Protein AF-A0A829YKH6-F1 (afdb_monomer_lite)

pLDDT: mean 84.53, std 10.65, range [52.25, 95.56]

Radius of gyration: 17.54 Å; chains: 1; bounding box: 49×30×47 Å

Sequence (94 aa):
MNGCYLWCSTPSVANSCHFWWILSYDHAYQGHAQVAEIWNKAIQEDIDVLEAIQRSIDWSMDRVEGREMLVAADRPVAAIRRMLSKAVEAERTT

Organism: NCBI:txid2695856

Foldseek 3Di:
DDKDKDWDWA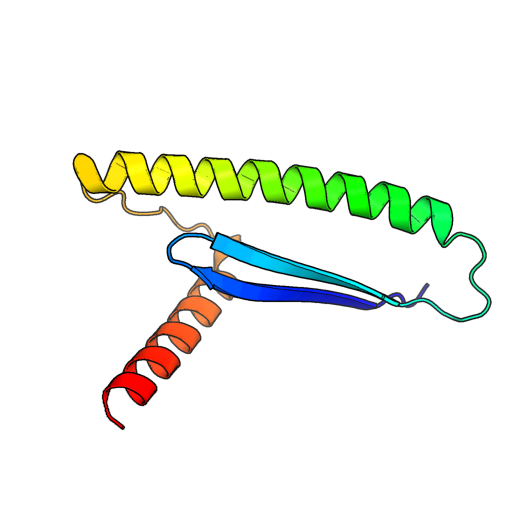DDDPPDTDIDIDIDDDPPDPCVVVVVVVVVVVVVVVVVVSVVVSVVVVVDVVPDPDDDDDDPVCVVVVVVVVVVVVVVVVVVVD

Secondary structure (DSSP, 8-state):
---EEEEEEEE-STT-EEEEEEEE--TT---HHHHHHHHHHHHHHHHHHHHHHHHHHHHHHTTS-------GGGHHHHHHHHHHHHHHHHHHT-

Structure (mmCIF, N/CA/C/O backbone):
data_AF-A0A829YKH6-F1
#
_entry.id   AF-A0A829YKH6-F1
#
loop_
_atom_site.group_PDB
_atom_site.id
_atom_site.type_symbol
_atom_site.label_atom_id
_atom_site.label_alt_id
_atom_site.label_comp_id
_atom_site.label_asym_id
_atom_site.label_entity_id
_atom_site.label_seq_id
_atom_site.pdbx_PDB_ins_code
_atom_site.Cartn_x
_atom_site.Cartn_y
_atom_site.Cartn_z
_atom_site.occupancy
_atom_site.B_iso_or_equiv
_atom_site.auth_seq_id
_atom_site.auth_comp_id
_atom_site.auth_asym_id
_atom_site.auth_atom_id
_atom_site.pdbx_PDB_model_num
ATOM 1 N N . MET A 1 1 ? 16.970 -10.872 -13.151 1.00 52.25 1 MET A N 1
ATOM 2 C CA . MET A 1 1 ? 16.987 -9.464 -12.713 1.00 52.25 1 MET A CA 1
ATOM 3 C C . MET A 1 1 ? 16.585 -9.482 -11.251 1.00 52.25 1 MET A C 1
ATOM 5 O O . MET A 1 1 ? 15.438 -9.806 -10.975 1.00 52.25 1 MET A O 1
ATOM 9 N N . ASN A 1 2 ? 17.528 -9.284 -10.328 1.00 54.06 2 ASN A N 1
ATOM 10 C CA . ASN A 1 2 ? 17.237 -9.324 -8.893 1.00 54.06 2 ASN A CA 1
ATOM 11 C C . ASN A 1 2 ? 16.942 -7.900 -8.429 1.00 54.06 2 ASN A C 1
ATOM 13 O O . ASN A 1 2 ? 17.825 -7.194 -7.961 1.00 54.06 2 ASN A O 1
ATOM 17 N N . GLY A 1 3 ? 15.705 -7.458 -8.645 1.00 61.38 3 GLY A N 1
ATOM 18 C CA . GLY A 1 3 ? 15.217 -6.216 -8.059 1.00 61.38 3 GLY A CA 1
ATOM 19 C C . GLY A 1 3 ? 14.560 -6.500 -6.716 1.00 61.38 3 GLY A C 1
ATOM 20 O O . GLY A 1 3 ? 13.808 -7.469 -6.600 1.00 61.38 3 GLY A O 1
ATOM 21 N N . CYS A 1 4 ? 14.840 -5.678 -5.709 1.00 65.62 4 CYS A N 1
ATOM 22 C CA . CYS A 1 4 ? 14.079 -5.671 -4.464 1.00 65.62 4 CYS A CA 1
ATOM 23 C C . CYS A 1 4 ? 13.243 -4.391 -4.397 1.00 65.62 4 CYS A C 1
ATOM 25 O O . CYS A 1 4 ? 13.713 -3.305 -4.757 1.00 65.62 4 CYS A O 1
ATOM 27 N N . TYR A 1 5 ? 12.008 -4.545 -3.935 1.00 73.19 5 TYR A N 1
ATOM 28 C CA . TYR A 1 5 ? 11.055 -3.464 -3.750 1.00 73.19 5 TYR A CA 1
ATOM 29 C C . TYR A 1 5 ? 10.792 -3.329 -2.262 1.00 73.19 5 TYR A C 1
ATOM 31 O O . TYR A 1 5 ? 10.507 -4.318 -1.585 1.00 73.19 5 TYR A O 1
ATOM 39 N N . LEU A 1 6 ? 10.892 -2.106 -1.760 1.00 80.44 6 LEU A N 1
ATOM 40 C CA . LEU A 1 6 ? 10.498 -1.790 -0.398 1.00 80.44 6 LEU A CA 1
ATOM 41 C C . LEU A 1 6 ? 9.314 -0.842 -0.449 1.00 80.44 6 LEU A C 1
ATOM 43 O O . LEU A 1 6 ? 9.391 0.191 -1.109 1.00 80.44 6 LEU A O 1
ATOM 47 N N . TRP A 1 7 ? 8.252 -1.199 0.267 1.00 85.25 7 TRP A N 1
ATOM 48 C CA . TRP A 1 7 ? 7.079 -0.364 0.496 1.00 85.25 7 TRP A CA 1
ATOM 49 C C . TRP A 1 7 ? 6.963 -0.073 1.982 1.00 85.25 7 TRP A C 1
ATOM 51 O O . TRP A 1 7 ? 7.058 -0.981 2.810 1.00 85.25 7 TRP A O 1
ATOM 61 N N . CYS A 1 8 ? 6.778 1.197 2.317 1.00 89.56 8 CYS A N 1
ATOM 62 C CA . CYS A 1 8 ? 6.641 1.641 3.692 1.00 89.56 8 CYS A CA 1
ATOM 63 C C . CYS A 1 8 ? 5.579 2.732 3.778 1.00 89.56 8 CYS A C 1
ATOM 65 O O . CYS A 1 8 ? 5.631 3.721 3.048 1.00 89.56 8 CYS A O 1
ATOM 67 N N . SER A 1 9 ? 4.634 2.559 4.696 1.00 90.06 9 SER A N 1
ATOM 68 C CA . SER A 1 9 ? 3.662 3.585 5.052 1.00 90.06 9 SER A CA 1
ATOM 69 C C . SER A 1 9 ? 3.929 4.067 6.470 1.00 90.06 9 SER A C 1
ATOM 71 O O . SER A 1 9 ? 3.964 3.255 7.398 1.00 90.06 9 SER A O 1
ATOM 73 N N . THR A 1 10 ? 4.045 5.377 6.648 1.00 91.44 10 THR A N 1
ATOM 74 C CA . THR A 1 10 ? 4.170 5.993 7.972 1.00 91.44 10 THR A CA 1
ATOM 75 C C . THR A 1 10 ? 2.900 6.781 8.269 1.00 91.44 10 THR A C 1
ATOM 77 O O . THR A 1 10 ? 2.587 7.694 7.499 1.00 91.44 10 THR A O 1
ATOM 80 N N . PRO A 1 11 ? 2.159 6.471 9.348 1.00 88.88 11 PRO A N 1
ATOM 81 C CA . PRO A 1 11 ? 1.002 7.269 9.749 1.00 88.88 11 PRO A CA 1
ATOM 82 C C . PRO A 1 11 ? 1.390 8.743 9.938 1.00 88.88 11 PRO A C 1
ATOM 84 O O . PRO A 1 11 ? 2.439 9.025 10.517 1.00 88.88 11 PRO A O 1
ATOM 87 N N . SER A 1 12 ? 0.567 9.676 9.451 1.00 90.50 12 SER A N 1
ATOM 88 C CA . SER A 1 12 ? 0.809 11.124 9.588 1.00 90.50 12 SER A CA 1
ATOM 89 C C . SER A 1 12 ? -0.253 11.791 10.466 1.00 90.50 12 SER A C 1
ATOM 91 O O . SER A 1 12 ? 0.068 12.337 11.519 1.00 90.50 12 SER A O 1
ATOM 93 N N . VAL A 1 13 ? -1.524 11.693 10.076 1.00 86.06 13 VAL A N 1
ATOM 94 C CA . VAL A 1 13 ? -2.700 12.031 10.896 1.00 86.06 13 VAL A CA 1
ATOM 95 C C . VAL A 1 13 ? -3.752 10.928 10.768 1.00 86.06 13 VAL A C 1
ATOM 97 O O . VAL A 1 13 ? -3.575 9.988 9.992 1.00 86.06 13 VAL A O 1
ATOM 100 N N . ALA A 1 14 ? -4.852 11.023 11.520 1.00 80.25 14 ALA A N 1
ATOM 101 C CA . ALA A 1 14 ? -5.955 10.070 11.408 1.00 80.25 14 ALA A CA 1
ATOM 102 C C . ALA A 1 14 ? -6.374 9.892 9.935 1.00 80.25 14 ALA A C 1
ATOM 104 O O . ALA A 1 14 ? -6.570 10.875 9.222 1.00 80.25 14 ALA A O 1
ATOM 105 N N . ASN A 1 15 ? -6.472 8.636 9.492 1.00 83.06 15 ASN A N 1
ATOM 106 C CA . ASN A 1 15 ? -6.870 8.234 8.137 1.00 83.06 15 ASN A CA 1
ATOM 107 C C . ASN A 1 15 ? -5.958 8.733 6.999 1.00 83.06 15 ASN A C 1
ATOM 109 O O . ASN A 1 15 ? -6.382 8.789 5.847 1.00 83.06 15 ASN A O 1
ATOM 113 N N . SER A 1 16 ? -4.698 9.075 7.285 1.00 88.75 16 SER A N 1
ATOM 114 C CA . SER A 1 16 ? -3.709 9.364 6.240 1.00 88.75 16 SER A CA 1
ATOM 115 C C . SER A 1 16 ? -2.311 8.875 6.611 1.00 88.75 16 SER A C 1
ATOM 117 O O . SER A 1 16 ? -1.972 8.661 7.779 1.00 88.75 16 SER A O 1
ATOM 119 N N . CYS A 1 17 ? -1.483 8.675 5.590 1.00 92.75 17 CYS A N 1
ATOM 120 C CA . CYS A 1 17 ? -0.105 8.249 5.759 1.00 92.75 17 CYS A CA 1
ATOM 121 C C . CYS A 1 17 ? 0.792 8.862 4.684 1.00 92.75 17 CYS A C 1
ATOM 123 O O . CYS A 1 17 ? 0.335 9.261 3.613 1.00 92.75 17 CYS A O 1
ATOM 125 N N . HIS A 1 18 ? 2.088 8.912 4.971 1.00 92.25 18 HIS A N 1
ATOM 126 C CA . HIS A 1 18 ? 3.100 9.053 3.937 1.00 92.25 18 HIS A CA 1
ATOM 127 C C . HIS A 1 18 ? 3.395 7.679 3.348 1.00 92.25 18 HIS A C 1
ATOM 129 O O . HIS A 1 18 ? 3.662 6.741 4.101 1.00 92.25 18 HIS A O 1
ATOM 135 N N . PHE A 1 19 ? 3.384 7.580 2.022 1.00 88.69 19 PHE A N 1
ATOM 136 C CA . PHE A 1 19 ? 3.742 6.365 1.302 1.00 88.69 19 PHE A CA 1
ATOM 137 C C . PHE A 1 19 ? 5.122 6.519 0.660 1.00 88.69 19 PHE A C 1
ATOM 139 O O . PHE A 1 19 ? 5.360 7.445 -0.116 1.00 88.69 19 PHE A O 1
ATOM 146 N N . TRP A 1 20 ? 6.027 5.603 0.990 1.00 88.62 20 TRP A N 1
ATOM 147 C CA . TRP A 1 20 ? 7.399 5.569 0.500 1.00 88.62 20 TRP A CA 1
ATOM 148 C C . TRP A 1 20 ? 7.641 4.265 -0.243 1.00 88.62 20 TRP A C 1
ATOM 150 O O . TRP A 1 20 ? 7.312 3.183 0.254 1.00 88.62 20 TRP A O 1
ATOM 160 N N . TRP A 1 21 ? 8.289 4.359 -1.399 1.00 87.56 21 TRP A N 1
ATOM 161 C CA . TRP A 1 21 ? 8.735 3.192 -2.141 1.00 87.56 21 TRP A CA 1
ATOM 162 C C . TRP A 1 21 ? 10.185 3.345 -2.586 1.00 87.56 21 TRP A C 1
ATOM 164 O O . TRP A 1 21 ? 10.655 4.442 -2.886 1.00 87.56 21 TRP A O 1
ATOM 174 N N . ILE A 1 22 ? 10.899 2.223 -2.606 1.00 86.50 22 ILE A N 1
ATOM 175 C CA . ILE A 1 22 ? 12.269 2.142 -3.105 1.00 86.50 22 ILE A CA 1
ATOM 176 C C . ILE A 1 22 ? 12.328 1.024 -4.130 1.00 86.50 22 ILE A C 1
ATOM 178 O O . ILE A 1 22 ? 11.939 -0.114 -3.859 1.00 86.50 22 ILE A O 1
ATOM 182 N N . LEU A 1 23 ? 12.863 1.364 -5.295 1.00 85.25 23 LEU A N 1
ATOM 183 C CA . LEU A 1 23 ? 13.223 0.421 -6.334 1.00 85.25 23 LEU A CA 1
ATOM 184 C C . LEU A 1 23 ? 14.737 0.226 -6.308 1.00 85.25 23 LEU A C 1
ATOM 186 O O . LEU A 1 23 ? 15.490 1.164 -6.559 1.00 85.25 23 LEU A O 1
ATOM 190 N N . SER A 1 24 ? 15.175 -0.996 -6.018 1.00 84.75 24 SER A N 1
ATOM 191 C CA . SER A 1 24 ? 16.587 -1.373 -6.095 1.00 84.75 24 SER A CA 1
ATOM 192 C C . SER A 1 24 ? 16.824 -2.308 -7.276 1.00 84.75 24 SER A C 1
ATOM 194 O O . SER A 1 24 ? 16.033 -3.215 -7.532 1.00 84.75 24 SER A O 1
ATOM 196 N N . TYR A 1 25 ? 17.909 -2.074 -8.008 1.00 84.00 25 TYR A N 1
ATOM 197 C CA . TYR A 1 25 ? 18.345 -2.881 -9.144 1.00 84.00 25 TYR A CA 1
ATOM 198 C C . TYR A 1 25 ? 19.870 -2.946 -9.186 1.00 84.00 25 TYR A C 1
ATOM 200 O O . TYR A 1 25 ? 20.562 -2.089 -8.632 1.00 84.00 25 TYR A O 1
ATOM 208 N N . ASP A 1 26 ? 20.387 -3.961 -9.875 1.00 86.50 26 ASP A N 1
ATOM 209 C CA . ASP A 1 26 ? 21.816 -4.090 -10.144 1.00 86.50 26 ASP A CA 1
ATOM 210 C C . ASP A 1 26 ? 22.335 -2.845 -10.879 1.00 86.50 26 ASP A C 1
ATOM 212 O O . ASP A 1 26 ? 21.714 -2.370 -11.830 1.00 86.50 26 ASP A O 1
ATOM 216 N N . HIS A 1 27 ? 23.512 -2.349 -10.489 1.00 79.81 27 HIS A N 1
ATOM 217 C CA . HIS A 1 27 ? 24.104 -1.118 -11.033 1.00 79.81 27 HIS A CA 1
ATOM 218 C C . HIS A 1 27 ? 24.214 -1.105 -12.572 1.00 79.81 27 HIS A C 1
ATOM 220 O O . HIS A 1 27 ? 24.145 -0.052 -13.198 1.00 79.81 27 HIS A O 1
ATOM 226 N N . ALA A 1 28 ? 24.392 -2.267 -13.207 1.00 84.38 28 ALA A N 1
ATOM 227 C CA . ALA A 1 28 ? 24.519 -2.369 -14.661 1.00 84.38 28 ALA A CA 1
ATOM 228 C C . ALA A 1 28 ? 23.178 -2.260 -15.415 1.00 84.38 28 ALA A C 1
ATOM 230 O O . ALA A 1 28 ? 23.173 -2.203 -16.647 1.00 84.38 28 ALA A O 1
ATOM 231 N N . TYR A 1 29 ? 22.042 -2.255 -14.711 1.00 83.44 29 TYR A N 1
ATOM 232 C CA . TYR A 1 29 ? 20.724 -2.27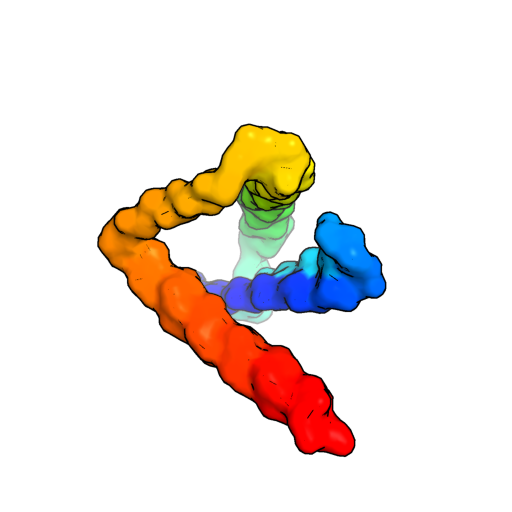1 -15.329 1.00 83.44 29 TYR A CA 1
ATOM 233 C C . TYR A 1 29 ? 20.373 -0.934 -15.998 1.00 83.44 29 TYR A C 1
ATOM 235 O O . TYR A 1 29 ? 20.289 0.105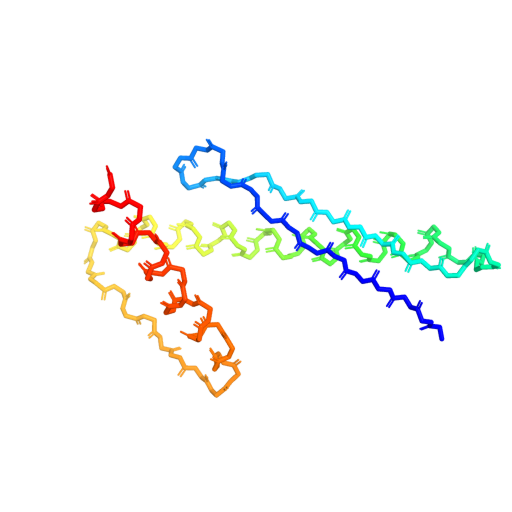 -15.352 1.00 83.44 29 TYR A O 1
ATOM 243 N N . GLN A 1 30 ? 20.116 -0.979 -17.307 1.00 84.88 30 GLN A N 1
ATOM 244 C CA . GLN A 1 30 ? 19.853 0.209 -18.134 1.00 84.88 30 GLN A CA 1
ATOM 245 C C . GLN A 1 30 ? 18.359 0.561 -18.257 1.00 84.88 30 GLN A C 1
ATOM 247 O O . GLN A 1 30 ? 18.014 1.641 -18.721 1.00 84.88 30 GLN A O 1
ATOM 252 N N . GLY A 1 31 ? 17.447 -0.329 -17.850 1.00 84.00 31 GLY A N 1
ATOM 253 C CA . GLY A 1 31 ? 15.997 -0.132 -18.002 1.00 84.00 31 GLY A CA 1
ATOM 254 C C . GLY A 1 31 ? 15.324 0.574 -16.822 1.00 84.00 31 GLY A C 1
ATOM 255 O O . GLY A 1 31 ? 14.120 0.416 -16.621 1.00 84.00 31 GLY A O 1
ATOM 256 N N . HIS A 1 32 ? 16.079 1.302 -15.996 1.00 82.81 32 HIS A N 1
ATOM 257 C CA . HIS A 1 32 ? 15.575 1.873 -14.743 1.00 82.81 32 HIS A CA 1
ATOM 258 C C . HIS A 1 32 ? 14.418 2.861 -14.954 1.00 82.81 32 HIS A C 1
ATOM 260 O O . HIS A 1 32 ? 13.459 2.840 -14.188 1.00 82.81 32 HIS A O 1
ATOM 266 N N . ALA A 1 33 ? 14.467 3.682 -16.010 1.00 84.25 33 ALA A N 1
ATOM 267 C CA . ALA A 1 33 ? 13.428 4.672 -16.298 1.00 84.25 33 ALA A CA 1
ATOM 268 C C . ALA A 1 33 ? 12.085 4.014 -16.653 1.00 84.25 33 ALA A C 1
ATOM 270 O O . ALA A 1 33 ? 11.057 4.366 -16.083 1.00 84.25 33 ALA A O 1
ATOM 271 N N . GLN A 1 34 ? 12.110 3.005 -17.529 1.00 86.81 34 GLN A N 1
ATOM 272 C CA . GLN A 1 34 ? 10.909 2.264 -17.924 1.00 86.81 34 GLN A CA 1
ATOM 273 C C . GLN A 1 34 ? 10.290 1.518 -16.736 1.00 86.81 34 GLN A C 1
ATOM 275 O O . GLN A 1 34 ? 9.074 1.507 -16.564 1.00 86.81 34 GLN A O 1
ATOM 280 N N . VAL A 1 35 ? 11.126 0.897 -15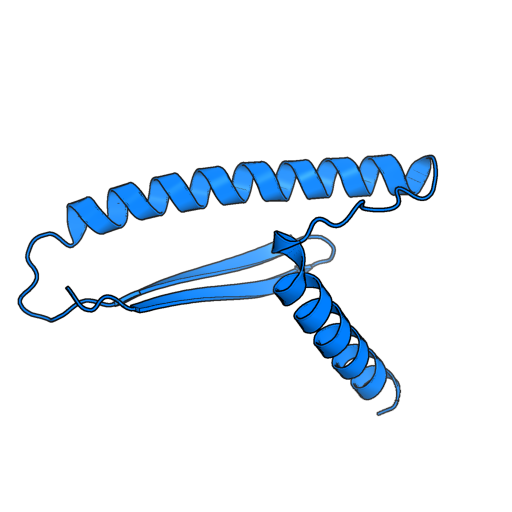.899 1.00 83.88 35 VAL A N 1
ATOM 281 C CA . VAL A 1 35 ? 10.651 0.186 -14.707 1.00 83.88 35 VAL A CA 1
ATOM 282 C C . VAL A 1 35 ? 10.029 1.168 -13.715 1.00 83.88 35 VAL A C 1
ATOM 284 O O . VAL A 1 35 ? 8.932 0.908 -13.233 1.00 83.88 35 VAL A O 1
ATOM 287 N N . ALA A 1 36 ? 10.665 2.315 -13.461 1.00 84.06 36 ALA A N 1
ATOM 288 C CA . ALA A 1 36 ? 10.105 3.347 -12.591 1.00 84.06 36 ALA A CA 1
ATOM 289 C C . ALA A 1 36 ? 8.745 3.866 -13.092 1.00 84.06 36 ALA A C 1
ATOM 291 O O . ALA A 1 36 ? 7.844 4.067 -12.285 1.00 84.06 36 ALA A O 1
ATOM 292 N N . GLU A 1 37 ? 8.561 4.040 -14.403 1.00 88.44 37 GLU A N 1
ATOM 293 C CA . GLU A 1 37 ? 7.280 4.468 -14.983 1.00 88.44 37 GLU A CA 1
ATOM 294 C C . GLU A 1 37 ? 6.157 3.446 -14.747 1.00 88.44 37 GLU A C 1
ATOM 296 O O . GLU A 1 37 ? 5.084 3.809 -14.263 1.00 88.44 37 GLU A O 1
ATOM 301 N N . ILE A 1 38 ? 6.416 2.162 -15.021 1.00 86.56 38 ILE A N 1
ATOM 302 C CA . ILE A 1 38 ? 5.450 1.078 -14.778 1.00 86.56 38 ILE A CA 1
ATOM 303 C C . ILE A 1 38 ? 5.078 1.019 -13.291 1.00 86.56 38 ILE A C 1
ATOM 305 O O . ILE A 1 38 ? 3.900 0.891 -12.956 1.00 86.56 38 ILE A O 1
ATOM 309 N N . TRP A 1 39 ? 6.064 1.156 -12.401 1.00 85.81 39 TRP A N 1
ATOM 310 C CA . TRP A 1 39 ? 5.825 1.147 -10.958 1.00 85.81 39 TRP A CA 1
ATOM 311 C C . TRP A 1 39 ? 5.041 2.353 -10.471 1.00 85.81 39 TRP A C 1
ATOM 313 O O . TRP A 1 39 ? 4.117 2.176 -9.686 1.00 85.81 39 TRP A O 1
ATOM 323 N N . ASN A 1 40 ? 5.347 3.556 -10.958 1.00 87.62 40 ASN A N 1
ATOM 324 C CA . ASN A 1 40 ? 4.572 4.749 -10.620 1.00 87.62 40 ASN A CA 1
ATOM 325 C C . ASN A 1 40 ? 3.099 4.581 -10.997 1.00 87.62 40 ASN A C 1
ATOM 327 O O . ASN A 1 40 ? 2.224 4.968 -10.228 1.00 87.62 40 ASN A O 1
ATOM 331 N N . LYS A 1 41 ? 2.823 3.961 -12.149 1.00 90.38 41 LYS A N 1
ATOM 332 C CA . LYS A 1 41 ? 1.451 3.673 -12.562 1.00 90.38 41 LYS A CA 1
ATOM 333 C C . LYS A 1 41 ? 0.765 2.673 -11.626 1.00 90.38 41 LYS A C 1
ATOM 335 O O . LYS A 1 41 ? -0.334 2.954 -11.166 1.00 90.38 41 LYS A O 1
ATOM 340 N N . ALA A 1 42 ? 1.416 1.552 -11.315 1.00 87.62 42 ALA A N 1
ATOM 341 C CA . ALA A 1 42 ? 0.861 0.549 -10.403 1.00 87.62 42 ALA A CA 1
ATOM 342 C C . ALA A 1 42 ? 0.602 1.125 -8.998 1.00 87.62 42 ALA A C 1
ATOM 344 O O . ALA A 1 42 ? -0.443 0.883 -8.410 1.00 87.62 42 ALA A O 1
ATOM 345 N N . ILE A 1 43 ? 1.521 1.953 -8.492 1.00 88.69 43 ILE A N 1
ATOM 346 C CA . ILE A 1 43 ? 1.376 2.625 -7.195 1.00 88.69 43 ILE A CA 1
ATOM 347 C C . ILE A 1 43 ? 0.198 3.599 -7.209 1.00 88.69 43 ILE A C 1
ATOM 349 O O . ILE A 1 43 ? -0.532 3.678 -6.225 1.00 88.69 43 ILE A O 1
ATOM 353 N N . GLN A 1 44 ? -0.008 4.331 -8.306 1.00 90.50 44 GLN A N 1
ATOM 354 C CA . GLN A 1 44 ? -1.160 5.222 -8.417 1.00 90.50 44 GLN A CA 1
ATOM 355 C C . GLN A 1 44 ? -2.480 4.440 -8.403 1.00 90.50 44 GLN A C 1
ATOM 357 O O . GLN A 1 44 ? -3.411 4.839 -7.712 1.00 90.50 44 GLN A O 1
ATOM 362 N N . GLU A 1 45 ? -2.543 3.307 -9.108 1.00 93.44 45 GLU A N 1
ATOM 363 C CA . GLU A 1 45 ? -3.713 2.421 -9.087 1.00 93.44 45 GLU A CA 1
ATOM 364 C C . GLU A 1 45 ? -3.985 1.879 -7.668 1.00 93.44 45 GLU A C 1
ATOM 366 O O . GLU A 1 45 ? -5.132 1.887 -7.217 1.00 93.44 45 GLU A O 1
ATOM 371 N N . ASP A 1 46 ? -2.941 1.488 -6.928 1.00 90.81 46 ASP A N 1
ATOM 372 C CA . ASP A 1 46 ? -3.060 1.052 -5.531 1.00 90.81 46 ASP A CA 1
ATOM 373 C C . ASP A 1 46 ? -3.558 2.181 -4.611 1.00 90.81 46 ASP A C 1
ATOM 375 O O . ASP A 1 46 ? -4.434 1.952 -3.772 1.00 90.81 46 ASP A O 1
ATOM 379 N N . ILE A 1 47 ? -3.047 3.410 -4.771 1.00 91.38 47 ILE A N 1
ATOM 380 C CA . ILE A 1 47 ? -3.500 4.584 -4.005 1.00 91.38 47 ILE A CA 1
ATOM 381 C C . ILE A 1 47 ? -4.998 4.812 -4.220 1.00 91.38 47 ILE A C 1
ATOM 383 O O . ILE A 1 47 ? -5.739 4.945 -3.244 1.00 91.38 47 ILE A O 1
ATOM 387 N N . ASP A 1 48 ? -5.462 4.796 -5.470 1.00 94.31 48 ASP A N 1
ATOM 388 C CA . ASP A 1 48 ? -6.867 5.050 -5.799 1.00 94.31 48 ASP A CA 1
ATOM 389 C C . ASP A 1 48 ? -7.802 4.017 -5.135 1.00 94.31 48 ASP A C 1
ATOM 391 O O . ASP A 1 48 ? -8.877 4.364 -4.624 1.00 94.31 48 ASP A O 1
ATOM 395 N N . VAL A 1 49 ? -7.380 2.746 -5.093 1.00 93.94 49 VAL A N 1
ATOM 396 C CA . VAL A 1 49 ? -8.104 1.659 -4.415 1.00 93.94 49 VAL A CA 1
ATOM 397 C C . VAL A 1 49 ? -8.115 1.862 -2.900 1.00 93.94 49 VAL A C 1
ATOM 399 O O . VAL A 1 49 ? -9.173 1.749 -2.277 1.00 93.94 49 VAL A O 1
ATOM 402 N N . LEU A 1 50 ? -6.971 2.188 -2.294 1.00 91.31 50 LEU A N 1
ATOM 403 C CA . LEU A 1 50 ? -6.862 2.409 -0.850 1.00 91.31 50 LEU A CA 1
ATOM 404 C C . LEU A 1 50 ? -7.711 3.597 -0.388 1.00 91.31 50 LEU A C 1
ATOM 406 O O . LEU A 1 50 ? -8.409 3.502 0.623 1.00 91.31 50 LEU A O 1
ATOM 410 N N . GLU A 1 51 ? -7.732 4.689 -1.150 1.00 92.75 51 GLU A N 1
ATOM 411 C CA . GLU A 1 51 ? -8.608 5.821 -0.859 1.00 92.75 51 GLU A CA 1
ATOM 412 C C . GLU A 1 51 ? -10.091 5.457 -0.996 1.00 92.75 51 GLU A C 1
ATOM 414 O O . GLU A 1 51 ? -10.923 5.917 -0.213 1.00 92.75 51 GLU A O 1
ATOM 419 N N . ALA A 1 52 ? -10.452 4.625 -1.979 1.00 92.50 52 ALA A N 1
ATOM 420 C CA . ALA A 1 52 ? -11.821 4.139 -2.120 1.00 92.50 52 ALA A CA 1
ATOM 421 C C . ALA A 1 52 ? -12.241 3.270 -0.924 1.00 92.50 52 ALA A C 1
ATOM 423 O O . ALA A 1 52 ? -13.362 3.417 -0.430 1.00 92.50 52 ALA A O 1
ATOM 424 N N . ILE A 1 53 ? -11.337 2.424 -0.422 1.00 89.50 53 ILE A N 1
ATOM 425 C CA . ILE A 1 53 ? -11.548 1.643 0.800 1.00 89.50 53 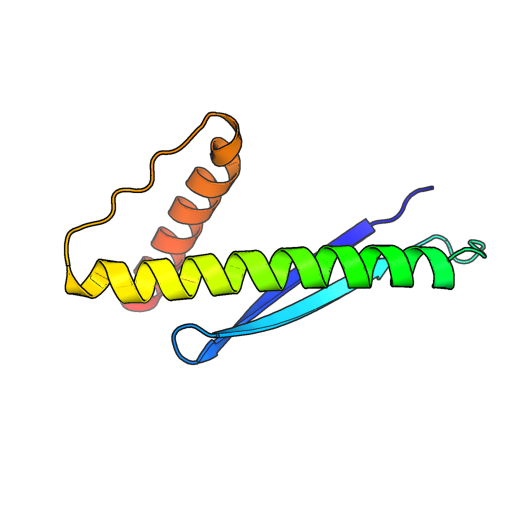ILE A CA 1
ATOM 426 C C . ILE A 1 53 ? -11.743 2.577 1.998 1.00 89.50 53 ILE A C 1
ATOM 428 O O . ILE A 1 53 ? -12.719 2.406 2.725 1.00 89.50 53 ILE A O 1
ATOM 432 N N . GLN A 1 54 ? -10.895 3.597 2.175 1.00 88.56 54 GLN A N 1
ATOM 433 C CA . GLN A 1 54 ? -11.044 4.561 3.271 1.00 88.56 54 GLN A CA 1
ATOM 434 C C . GLN A 1 54 ? -12.396 5.286 3.208 1.00 88.56 54 GLN A C 1
ATOM 436 O O . GLN A 1 54 ? -13.113 5.321 4.205 1.00 88.56 54 GLN A O 1
ATOM 441 N N . ARG A 1 55 ? -12.807 5.763 2.024 1.00 89.31 55 ARG A N 1
ATOM 442 C CA . ARG A 1 55 ? -14.135 6.372 1.817 1.00 89.31 55 ARG A CA 1
ATOM 443 C C . ARG A 1 55 ? -15.274 5.414 2.180 1.00 89.31 55 ARG A C 1
ATOM 445 O O . ARG A 1 55 ? -16.277 5.839 2.749 1.00 89.31 55 ARG A O 1
ATOM 452 N N . SER A 1 56 ? -15.133 4.127 1.861 1.00 86.44 56 SER A N 1
ATOM 453 C CA . SER A 1 56 ? -16.117 3.104 2.229 1.00 86.44 56 SER A CA 1
ATOM 454 C C . SER A 1 56 ? -16.149 2.843 3.736 1.00 86.44 56 SER A C 1
ATOM 456 O O . SER A 1 56 ? -17.232 2.651 4.288 1.00 86.44 56 SER A O 1
ATOM 458 N N . ILE A 1 57 ? -14.989 2.823 4.400 1.00 84.31 57 ILE A N 1
ATOM 459 C CA . ILE A 1 57 ? -14.887 2.667 5.855 1.00 84.31 57 ILE A CA 1
ATOM 460 C C . ILE A 1 57 ? -15.590 3.840 6.533 1.00 84.31 57 ILE A C 1
ATOM 462 O O . ILE A 1 57 ? -16.508 3.602 7.319 1.00 84.31 57 ILE A O 1
ATOM 466 N N . ASP A 1 58 ? -15.241 5.070 6.151 1.00 84.06 58 ASP A N 1
ATOM 467 C CA . ASP A 1 58 ? -15.832 6.297 6.690 1.00 84.06 58 ASP A CA 1
ATOM 468 C C . ASP A 1 58 ? -17.361 6.296 6.518 1.00 84.06 58 ASP A C 1
ATOM 470 O O . ASP A 1 58 ? -18.096 6.601 7.453 1.00 84.06 58 ASP A O 1
ATOM 474 N N . TRP A 1 59 ? -17.862 5.855 5.357 1.00 81.50 59 TRP A N 1
ATOM 475 C CA . TRP A 1 59 ? -19.302 5.730 5.105 1.00 81.50 59 TRP A CA 1
ATOM 476 C C . TRP A 1 59 ? -19.984 4.636 5.947 1.00 81.50 59 TRP A C 1
ATOM 478 O O . TRP A 1 59 ? -21.136 4.790 6.358 1.00 81.50 59 TRP A O 1
ATOM 488 N N . SER A 1 60 ? -19.297 3.516 6.194 1.00 73.75 60 SER A N 1
ATOM 489 C CA . SER A 1 60 ? -19.843 2.371 6.938 1.00 73.75 60 SER A CA 1
ATOM 490 C C . SER A 1 60 ? -19.877 2.583 8.452 1.00 73.75 60 SER A C 1
ATOM 492 O O . SER A 1 60 ? -20.816 2.114 9.103 1.00 73.75 60 SER A O 1
ATOM 494 N N . MET A 1 61 ? -18.908 3.325 9.006 1.00 63.75 61 MET A N 1
ATOM 495 C CA . MET A 1 61 ? -18.847 3.658 10.435 1.00 63.75 61 MET A CA 1
ATOM 496 C C . MET A 1 61 ? -20.117 4.369 10.915 1.00 63.75 61 MET A C 1
ATOM 498 O O . MET A 1 61 ? -20.524 4.191 12.062 1.00 63.75 61 MET A O 1
ATOM 502 N N . ASP A 1 62 ? -20.786 5.089 10.016 1.00 60.09 62 ASP A N 1
ATOM 503 C CA . ASP A 1 62 ? -22.027 5.798 10.303 1.00 60.09 62 ASP A CA 1
ATOM 504 C C . ASP A 1 62 ? -23.286 4.912 10.246 1.00 60.09 62 ASP A C 1
ATOM 506 O O . ASP A 1 62 ? -24.357 5.371 10.654 1.00 60.09 62 ASP A O 1
ATOM 510 N N . ARG A 1 63 ? -23.233 3.690 9.678 1.00 56.69 63 ARG A N 1
ATOM 511 C CA . ARG A 1 63 ? -24.467 3.037 9.188 1.00 56.69 63 ARG A CA 1
ATOM 512 C C . ARG A 1 63 ? -24.673 1.545 9.431 1.00 56.69 63 ARG A C 1
ATOM 514 O O . ARG A 1 63 ? -25.828 1.164 9.310 1.00 56.69 63 ARG A O 1
ATOM 521 N N . VAL A 1 64 ? -23.670 0.731 9.775 1.00 55.84 64 VAL A N 1
ATOM 522 C CA . VAL A 1 64 ? -23.758 -0.665 10.299 1.00 55.84 64 VAL A CA 1
ATOM 523 C C . VAL A 1 64 ? -22.335 -1.243 10.285 1.00 55.84 64 VAL A C 1
ATOM 525 O O . VAL A 1 64 ? -21.597 -0.967 9.345 1.00 55.84 64 VAL A O 1
ATOM 528 N N . GLU A 1 65 ? -21.954 -2.061 11.280 1.00 56.47 65 GLU A N 1
ATOM 529 C CA . GLU A 1 65 ? -20.673 -2.797 11.311 1.00 56.47 65 GLU A CA 1
ATOM 530 C C . GLU A 1 65 ? -20.433 -3.558 9.992 1.00 56.47 65 GLU A C 1
ATOM 532 O O . GLU A 1 65 ? -20.908 -4.682 9.797 1.00 56.47 65 GLU A O 1
ATOM 537 N N . GLY A 1 66 ? -19.681 -2.953 9.074 1.00 57.72 66 GLY A N 1
ATOM 538 C CA . GLY A 1 66 ? -19.200 -3.615 7.874 1.00 57.72 66 GLY A CA 1
ATOM 539 C C . GLY A 1 66 ? -18.201 -4.690 8.279 1.00 57.72 66 GLY A C 1
ATOM 540 O O . GLY A 1 66 ? -17.049 -4.394 8.584 1.00 57.72 66 GLY A O 1
ATOM 541 N N . ARG A 1 67 ? -18.633 -5.953 8.318 1.00 67.06 67 ARG A N 1
ATOM 542 C CA . ARG A 1 67 ? -17.709 -7.075 8.499 1.00 67.06 67 ARG A CA 1
ATOM 543 C C . ARG A 1 67 ? -17.025 -7.359 7.171 1.00 67.06 67 ARG A C 1
ATOM 545 O O . ARG A 1 67 ? -17.673 -7.778 6.216 1.00 67.06 67 ARG A O 1
ATOM 552 N N . GLU A 1 68 ? -15.716 -7.149 7.129 1.00 78.69 68 GLU A N 1
ATOM 553 C CA . GLU A 1 68 ? -14.879 -7.600 6.020 1.00 78.69 68 GLU A CA 1
ATOM 554 C C . GLU A 1 68 ? -15.015 -9.123 5.854 1.00 78.69 68 GLU A C 1
ATOM 556 O O . GLU A 1 68 ? -14.906 -9.882 6.824 1.00 78.69 68 GLU A O 1
ATOM 561 N N . MET A 1 69 ? -15.244 -9.581 4.623 1.00 86.06 69 MET A N 1
ATOM 562 C CA . MET A 1 69 ? -15.235 -11.004 4.295 1.00 86.06 69 MET A CA 1
ATOM 563 C C . MET A 1 69 ? -13.854 -11.380 3.765 1.00 86.06 69 MET A C 1
ATOM 565 O O . MET A 1 69 ? -13.470 -10.955 2.680 1.00 86.06 69 MET A O 1
ATOM 569 N N . LEU A 1 70 ? -13.115 -12.177 4.536 1.00 88.75 70 LEU A N 1
ATOM 570 C CA . LEU A 1 70 ? -11.763 -12.595 4.170 1.00 88.75 70 LEU A CA 1
ATOM 571 C C . LEU A 1 70 ? -11.782 -13.794 3.217 1.00 88.75 70 LEU A C 1
ATOM 573 O O . LEU A 1 70 ? -12.550 -14.744 3.400 1.00 88.75 70 LEU A O 1
ATOM 577 N N . VAL A 1 71 ? -10.868 -13.786 2.254 1.00 93.44 71 VAL A N 1
ATOM 578 C CA . VAL A 1 71 ? -10.584 -14.899 1.345 1.00 93.44 71 VAL A CA 1
ATOM 579 C C . VAL A 1 71 ? -9.249 -15.565 1.685 1.00 93.44 71 VAL A C 1
ATOM 581 O O . VAL A 1 71 ? -8.468 -15.096 2.512 1.00 93.44 71 VAL A O 1
ATOM 584 N N . ALA A 1 72 ? -8.952 -16.701 1.047 1.00 93.44 72 ALA A N 1
ATOM 585 C CA . ALA A 1 72 ? -7.733 -17.462 1.331 1.00 93.44 72 ALA A CA 1
ATOM 586 C C . ALA A 1 72 ? -6.434 -16.660 1.102 1.00 93.44 72 ALA A C 1
ATOM 588 O O . ALA A 1 72 ? -5.438 -16.922 1.780 1.00 93.44 72 ALA A O 1
ATOM 589 N N . ALA A 1 73 ? -6.453 -15.687 0.185 1.00 94.19 73 ALA A N 1
ATOM 590 C CA . ALA A 1 73 ? -5.324 -14.802 -0.092 1.00 94.19 73 ALA A CA 1
ATOM 591 C C . ALA A 1 73 ? -5.021 -13.826 1.063 1.00 94.19 73 ALA A C 1
ATOM 593 O O . ALA A 1 73 ? -3.877 -13.408 1.207 1.00 94.19 73 ALA A O 1
ATOM 594 N N . ASP A 1 74 ? -5.986 -13.551 1.948 1.00 93.62 74 ASP A N 1
ATOM 595 C CA . ASP A 1 74 ? -5.843 -12.567 3.033 1.00 93.62 74 ASP A CA 1
ATOM 596 C C . ASP A 1 74 ? -5.131 -13.123 4.271 1.00 93.62 74 ASP A C 1
ATOM 598 O O . ASP A 1 74 ? -4.957 -12.427 5.274 1.00 93.62 74 ASP A O 1
ATOM 602 N N . ARG A 1 75 ? -4.695 -14.389 4.241 1.00 93.44 75 ARG A N 1
ATOM 603 C CA . ARG A 1 75 ? -3.989 -15.020 5.369 1.00 93.44 75 ARG A CA 1
ATOM 604 C C . ARG A 1 75 ? -2.790 -14.194 5.870 1.00 93.44 75 ARG A C 1
ATOM 606 O O . ARG A 1 75 ? -2.691 -14.037 7.090 1.00 93.44 75 ARG A O 1
ATOM 613 N N . PRO A 1 76 ? -1.904 -13.644 5.011 1.00 94.38 76 PRO A N 1
ATOM 614 C CA . PRO A 1 76 ? -0.806 -12.793 5.470 1.00 94.38 76 PRO A CA 1
ATOM 615 C C . PRO A 1 76 ? -1.306 -11.498 6.122 1.00 94.38 76 PRO A C 1
ATOM 617 O O . PRO A 1 76 ? -0.810 -11.117 7.179 1.00 94.38 76 PRO A O 1
ATOM 620 N N . VAL A 1 77 ? -2.337 -10.868 5.551 1.00 90.62 77 VAL A N 1
ATOM 621 C CA . VAL A 1 77 ? -2.938 -9.631 6.081 1.00 90.62 77 VAL A CA 1
ATOM 622 C C . VAL A 1 77 ? -3.530 -9.867 7.470 1.00 90.62 77 VAL A C 1
ATOM 624 O O . VAL A 1 77 ? -3.278 -9.096 8.396 1.00 90.62 77 VAL A O 1
ATOM 627 N N . ALA A 1 78 ? -4.244 -10.977 7.664 1.00 90.44 78 ALA A N 1
ATOM 628 C CA . ALA A 1 78 ? -4.791 -11.352 8.964 1.00 90.44 78 ALA A CA 1
ATOM 629 C C . ALA A 1 78 ? -3.693 -11.582 10.021 1.00 90.44 78 ALA A C 1
ATOM 631 O O . ALA A 1 78 ? -3.881 -11.242 11.192 1.00 90.44 78 ALA 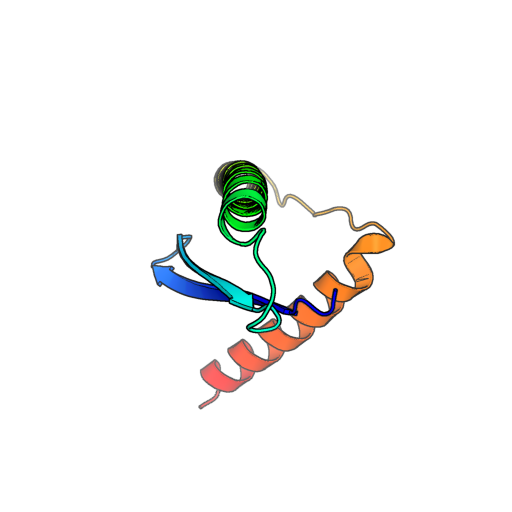A O 1
ATOM 632 N N . ALA A 1 79 ? -2.541 -12.138 9.628 1.00 93.62 79 ALA A N 1
ATOM 633 C CA . ALA A 1 79 ? -1.394 -12.303 10.519 1.00 93.62 79 ALA A CA 1
ATOM 634 C C . ALA A 1 79 ? -0.769 -10.950 10.902 1.00 93.62 79 ALA A C 1
ATOM 636 O O . ALA A 1 79 ? -0.569 -10.694 12.091 1.00 93.62 79 ALA A O 1
ATOM 637 N N . ILE A 1 80 ? -0.547 -10.063 9.925 1.00 92.31 80 ILE A N 1
ATOM 638 C CA . ILE A 1 80 ? -0.025 -8.705 10.149 1.00 92.31 80 ILE A CA 1
ATOM 639 C C . ILE A 1 80 ? -0.960 -7.911 11.067 1.00 92.31 80 ILE A C 1
ATOM 641 O O . ILE A 1 80 ? -0.498 -7.320 12.041 1.00 92.31 80 ILE A O 1
ATOM 645 N N . ARG A 1 81 ? -2.279 -7.966 10.836 1.00 91.50 81 ARG A N 1
ATOM 646 C CA . ARG A 1 81 ? -3.281 -7.307 11.689 1.00 91.50 81 ARG A CA 1
ATOM 647 C C . ARG A 1 81 ? -3.133 -7.727 13.151 1.00 91.50 81 ARG A C 1
ATOM 649 O O . ARG A 1 81 ? -3.072 -6.873 14.026 1.00 91.50 81 ARG A O 1
ATOM 656 N N . ARG A 1 82 ? -3.004 -9.031 13.422 1.00 93.38 82 ARG A N 1
ATOM 657 C CA . ARG A 1 82 ? -2.801 -9.544 14.791 1.00 93.38 82 ARG A CA 1
ATOM 658 C C . ARG A 1 82 ? -1.498 -9.046 15.415 1.00 93.38 82 ARG A C 1
ATOM 660 O O . ARG A 1 82 ? -1.474 -8.785 16.614 1.00 93.38 82 ARG A O 1
ATOM 667 N N . MET A 1 83 ? -0.421 -8.951 14.636 1.00 95.56 83 MET A N 1
ATOM 668 C CA . MET A 1 83 ? 0.861 -8.432 15.120 1.00 95.56 83 MET A CA 1
ATOM 669 C C . MET A 1 83 ? 0.757 -6.950 15.491 1.00 95.56 83 MET A C 1
ATOM 671 O O . MET A 1 83 ? 1.171 -6.574 16.584 1.00 95.56 83 MET A O 1
ATOM 675 N N . LEU A 1 84 ? 0.148 -6.134 14.626 1.00 90.94 84 LEU A N 1
ATOM 676 C CA . LEU A 1 84 ? -0.048 -4.705 14.870 1.00 90.94 84 LEU A CA 1
ATOM 677 C C . LEU A 1 84 ? -0.961 -4.448 16.073 1.00 90.94 84 LEU A C 1
ATOM 679 O O . LEU A 1 84 ? -0.624 -3.621 16.913 1.00 90.94 84 LEU A O 1
ATOM 683 N N . SER A 1 85 ? -2.064 -5.193 16.219 1.00 91.69 85 SER A N 1
ATOM 684 C CA . SER A 1 85 ? -2.942 -5.067 17.392 1.00 91.69 85 SER A CA 1
ATOM 685 C C . SER A 1 85 ? -2.193 -5.310 18.703 1.00 91.69 85 SER A C 1
ATOM 687 O O . SER A 1 85 ? -2.375 -4.551 19.649 1.00 91.69 85 SER A O 1
ATOM 689 N N . LYS A 1 86 ? -1.308 -6.316 18.746 1.00 94.69 86 LYS A N 1
ATOM 690 C CA . LYS A 1 86 ? -0.475 -6.593 19.926 1.00 94.69 86 LYS A CA 1
ATOM 691 C C . LYS A 1 86 ? 0.531 -5.479 20.211 1.00 94.69 86 LYS A C 1
ATOM 693 O O . LYS A 1 86 ? 0.744 -5.154 21.372 1.00 94.69 86 LYS A O 1
ATOM 698 N N . ALA A 1 87 ? 1.151 -4.913 19.175 1.00 91.94 87 ALA A N 1
ATOM 699 C CA . ALA A 1 87 ? 2.092 -3.806 19.336 1.00 91.94 87 ALA A CA 1
ATOM 700 C C . ALA A 1 87 ? 1.396 -2.560 19.912 1.00 91.94 87 ALA A C 1
ATOM 702 O O . ALA A 1 87 ? 1.866 -1.998 20.895 1.00 91.94 87 ALA A O 1
ATOM 703 N N . VAL A 1 88 ? 0.227 -2.202 19.370 1.00 89.88 88 VAL A N 1
ATOM 704 C CA . VAL A 1 88 ? -0.585 -1.075 19.861 1.00 89.88 88 VAL A CA 1
ATOM 705 C C . VAL A 1 88 ? -1.067 -1.306 21.295 1.00 89.88 88 VAL A C 1
ATOM 707 O O . VAL A 1 88 ? -1.094 -0.377 22.097 1.00 89.88 88 VAL A O 1
ATOM 710 N N . GLU A 1 89 ? -1.465 -2.532 21.640 1.00 93.56 89 GLU A N 1
ATOM 711 C CA . GLU A 1 89 ? -1.867 -2.870 23.008 1.00 93.56 89 GLU A CA 1
ATOM 712 C C . GLU A 1 89 ? -0.700 -2.723 23.994 1.00 93.56 89 GLU A C 1
ATOM 714 O O . GLU A 1 89 ? -0.876 -2.118 25.049 1.00 93.56 89 GLU A O 1
ATOM 719 N N . ALA A 1 90 ? 0.497 -3.187 23.623 1.00 92.81 90 ALA A N 1
ATOM 720 C CA . ALA A 1 90 ? 1.696 -3.040 24.444 1.00 92.81 90 ALA A CA 1
ATOM 721 C C . ALA A 1 90 ? 2.056 -1.562 24.692 1.00 92.81 90 ALA A C 1
ATOM 723 O O . ALA A 1 90 ? 2.307 -1.176 25.836 1.00 92.81 90 ALA A O 1
ATOM 724 N N . GLU A 1 91 ? 2.002 -0.720 23.656 1.00 89.50 91 GLU A N 1
ATOM 725 C CA . GLU A 1 91 ? 2.251 0.725 23.777 1.00 89.50 91 GLU A CA 1
ATOM 726 C C . GLU A 1 91 ? 1.259 1.424 24.716 1.00 89.50 91 GLU A C 1
ATOM 728 O O . GLU A 1 91 ? 1.641 2.344 25.427 1.00 89.50 91 GLU A O 1
ATOM 733 N N . ARG A 1 92 ? -0.001 0.976 24.782 1.00 87.06 92 ARG A N 1
ATOM 734 C CA . ARG A 1 92 ? -1.013 1.558 25.686 1.00 87.06 92 ARG A CA 1
ATOM 735 C C . ARG A 1 92 ? -0.806 1.209 27.158 1.00 87.06 92 ARG A C 1
ATOM 737 O O . ARG A 1 92 ? -1.386 1.867 28.018 1.00 87.06 92 ARG A O 1
ATOM 744 N N . THR A 1 93 ? -0.057 0.148 27.443 1.00 80.56 93 THR A N 1
ATOM 745 C CA . THR A 1 93 ? 0.197 -0.337 28.810 1.00 80.56 93 THR A CA 1
ATOM 746 C C . THR A 1 93 ? 1.503 0.178 29.420 1.00 80.56 93 THR A C 1
ATOM 748 O O . THR A 1 93 ? 1.791 -0.159 30.568 1.00 80.56 93 THR A O 1
ATOM 751 N N . THR A 1 94 ? 2.276 0.970 28.668 1.00 63.16 94 THR A N 1
ATOM 752 C CA . THR A 1 94 ? 3.557 1.565 29.092 1.00 63.16 94 THR A CA 1
ATOM 753 C C . THR A 1 94 ? 3.377 3.048 29.392 1.00 63.16 94 THR A C 1
ATOM 755 O O . THR A 1 94 ? 3.998 3.524 30.367 1.00 63.16 94 THR A O 1
#

InterPro domains:
  IPR044043 Vanillate O-demethylase oxygenase-like, C-terminal catalytic domain [PF19112] (8-90)